Protein AF-A0A9P6JGW4-F1 (afdb_monomer_lite)

Sequence (106 aa):
MSPETLLKWHIANGYNAVVVSDHNTIEGGLAAQELALDKYSDKITVIPAMELTCCRLHMNLIGINETIDIAIKKWPTDEELKATIDRTHELGGLAIINHIPWSNTT

InterPro domains:
  IPR016195 Polymerase/histidinol phosphatase-like [SSF89550] (1-103)
  IPR052018 PHP domain-containing protein [PTHR42924] (1-103)

Structure (mmCIF, N/CA/C/O backbone):
data_AF-A0A9P6JGW4-F1
#
_entry.id   AF-A0A9P6JGW4-F1
#
loop_
_atom_site.group_PDB
_atom_site.id
_atom_site.type_symbol
_atom_site.label_atom_id
_atom_site.label_alt_id
_atom_site.label_comp_id
_atom_site.label_asym_id
_atom_site.label_entity_id
_atom_site.label_seq_id
_atom_site.pdbx_PDB_ins_code
_atom_site.Cartn_x
_atom_site.Cartn_y
_atom_site.Cartn_z
_atom_site.occupancy
_atom_site.B_iso_or_equiv
_atom_site.auth_seq_id
_atom_site.auth_comp_id
_atom_site.auth_asym_id
_atom_site.auth_atom_id
_atom_site.pdbx_PDB_model_num
ATOM 1 N N . MET A 1 1 ? -1.093 13.315 6.998 1.00 87.69 1 MET A N 1
ATOM 2 C CA . MET A 1 1 ? -2.115 13.122 8.058 1.00 87.69 1 MET A CA 1
ATOM 3 C C . MET A 1 1 ? -1.580 12.067 9.020 1.00 87.69 1 MET A C 1
ATOM 5 O O . MET A 1 1 ? -0.863 11.204 8.542 1.00 87.69 1 MET A O 1
ATOM 9 N N . SER A 1 2 ? -1.842 12.122 10.333 1.00 97.12 2 SER A N 1
ATOM 10 C CA . SER A 1 2 ? -1.412 11.027 11.227 1.00 97.12 2 SER A CA 1
ATOM 11 C C . SER A 1 2 ? -2.324 9.798 11.081 1.00 97.12 2 SER A C 1
ATOM 13 O O . SER A 1 2 ? -3.509 9.987 10.783 1.00 97.12 2 SER A O 1
ATOM 15 N N . PRO A 1 3 ? -1.836 8.570 11.354 1.00 97.88 3 PRO A N 1
ATOM 16 C CA . PRO A 1 3 ? -2.663 7.362 11.315 1.00 97.88 3 PRO A CA 1
ATOM 17 C C . PRO A 1 3 ? -3.947 7.471 12.150 1.00 97.88 3 PRO A C 1
ATOM 19 O O . PRO A 1 3 ? -5.033 7.180 11.662 1.00 97.88 3 PRO A O 1
ATOM 22 N N . GLU A 1 4 ? -3.869 7.993 13.378 1.00 98.06 4 GLU A N 1
ATOM 23 C CA . GLU A 1 4 ? -5.055 8.139 14.235 1.00 98.06 4 GLU A CA 1
ATOM 24 C C . GLU A 1 4 ? -6.093 9.109 13.657 1.00 98.06 4 GLU A C 1
ATOM 26 O O . GLU A 1 4 ? -7.295 8.843 13.707 1.00 98.06 4 GLU A O 1
ATOM 31 N N . THR A 1 5 ? -5.640 10.230 13.088 1.00 98.44 5 THR A N 1
ATOM 32 C CA . THR A 1 5 ? -6.544 11.198 12.451 1.00 98.44 5 THR A CA 1
ATOM 33 C C . THR A 1 5 ? -7.229 10.570 11.239 1.00 98.44 5 THR A C 1
ATOM 35 O O . THR A 1 5 ? -8.433 10.755 11.059 1.00 98.44 5 THR A O 1
ATOM 38 N N . LEU A 1 6 ? -6.487 9.782 10.452 1.00 98.38 6 LEU A N 1
ATOM 39 C CA . LEU A 1 6 ? -7.008 9.050 9.300 1.00 98.38 6 LEU A CA 1
ATOM 40 C C . LEU A 1 6 ? -8.105 8.062 9.713 1.00 98.38 6 LEU A C 1
ATOM 42 O O . LEU A 1 6 ? -9.191 8.093 9.132 1.00 98.38 6 LEU A O 1
ATOM 46 N N . LEU A 1 7 ? -7.873 7.243 10.743 1.00 98.56 7 LEU A N 1
ATOM 47 C CA . LEU A 1 7 ? -8.862 6.264 11.207 1.00 98.56 7 LEU A CA 1
ATOM 48 C C . LEU A 1 7 ? -10.116 6.938 11.768 1.00 98.56 7 LEU A C 1
ATOM 50 O O . LEU A 1 7 ? -11.229 6.567 11.397 1.00 98.56 7 LEU A O 1
ATOM 54 N N . LYS A 1 8 ? -9.956 7.969 12.609 1.00 98.44 8 LYS A N 1
ATOM 55 C CA . LYS A 1 8 ? -11.093 8.721 13.166 1.00 98.44 8 LYS A CA 1
ATOM 56 C C . LYS A 1 8 ? -11.955 9.333 12.071 1.00 98.44 8 LYS A C 1
ATOM 58 O O . LYS A 1 8 ? -13.177 9.278 12.171 1.00 98.44 8 LYS A O 1
ATOM 63 N N . TRP A 1 9 ? -11.333 9.887 11.030 1.00 98.56 9 TRP A N 1
ATOM 64 C CA . TRP A 1 9 ? -12.064 10.443 9.899 1.00 98.56 9 TRP A CA 1
ATOM 65 C C . TRP A 1 9 ? -12.865 9.361 9.163 1.00 98.56 9 TRP A C 1
ATOM 67 O O . TRP A 1 9 ? -14.057 9.549 8.938 1.00 98.56 9 TRP A O 1
ATOM 77 N N . HIS A 1 10 ? -12.260 8.211 8.849 1.00 98.56 10 HIS A N 1
ATOM 78 C CA . HIS A 1 10 ? -12.954 7.127 8.142 1.00 98.56 10 HIS A CA 1
ATOM 79 C C . HIS A 1 10 ? -14.131 6.572 8.955 1.00 98.56 10 HIS A C 1
ATOM 81 O O . HIS A 1 10 ? -15.243 6.478 8.436 1.00 98.56 10 HIS A O 1
ATOM 87 N N . ILE A 1 11 ? -13.916 6.309 10.248 1.00 98.56 11 ILE A N 1
ATOM 88 C CA . ILE A 1 11 ? -14.960 5.833 11.167 1.00 98.56 11 ILE A CA 1
ATOM 89 C C . ILE A 1 11 ? -16.106 6.849 11.263 1.00 98.56 11 ILE A C 1
ATOM 91 O O . ILE A 1 11 ? -17.273 6.475 11.167 1.00 98.56 11 ILE A O 1
ATOM 95 N N . ALA A 1 12 ? -15.797 8.143 11.413 1.00 98.50 12 ALA A N 1
ATOM 96 C CA . ALA A 1 12 ? -16.813 9.195 11.500 1.00 98.50 12 ALA A CA 1
ATOM 97 C C . ALA A 1 12 ? -17.657 9.328 10.219 1.00 98.50 12 ALA A C 1
ATOM 99 O O . ALA A 1 12 ? -18.794 9.787 10.286 1.00 98.50 12 ALA A O 1
ATOM 100 N N . ASN A 1 13 ? -17.121 8.907 9.070 1.00 98.56 13 ASN A N 1
ATOM 101 C CA . ASN A 1 13 ? -17.821 8.896 7.785 1.00 98.56 13 ASN A CA 1
ATOM 102 C C . ASN A 1 13 ? -18.509 7.552 7.476 1.00 98.56 13 ASN A C 1
ATOM 104 O O . ASN A 1 13 ? -19.032 7.372 6.379 1.00 98.56 13 ASN A O 1
ATOM 108 N N . GLY A 1 14 ? -18.539 6.613 8.427 1.00 98.25 14 GLY A N 1
ATOM 109 C CA . GLY A 1 14 ? -19.236 5.332 8.280 1.00 98.25 14 GLY A CA 1
ATOM 110 C C . GLY A 1 14 ? -18.471 4.267 7.491 1.00 98.25 14 GLY A C 1
ATOM 111 O O . GLY A 1 14 ? -19.047 3.225 7.178 1.00 98.25 14 GLY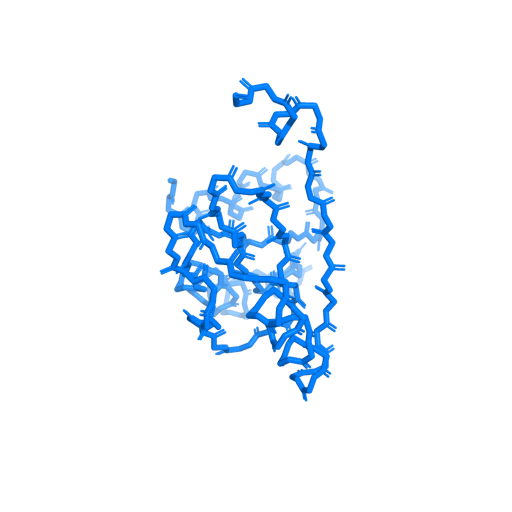 A O 1
ATOM 112 N N . TYR A 1 15 ? -17.190 4.489 7.180 1.00 98.62 15 TYR A N 1
ATOM 113 C CA . TYR A 1 15 ? -16.349 3.457 6.578 1.00 98.62 15 TYR A CA 1
ATOM 114 C C . TYR A 1 15 ? -15.920 2.430 7.628 1.00 98.62 15 TYR A C 1
ATOM 116 O O . TYR A 1 15 ? -15.531 2.781 8.742 1.00 98.62 15 TYR A O 1
ATOM 124 N N . ASN A 1 16 ? -15.940 1.157 7.238 1.00 98.44 16 ASN A N 1
ATOM 125 C CA . ASN A 1 16 ? -15.510 0.019 8.055 1.00 98.44 16 ASN A CA 1
ATOM 126 C C . ASN A 1 16 ? -14.226 -0.648 7.530 1.00 98.44 16 ASN A C 1
ATOM 128 O O . ASN A 1 16 ? -13.754 -1.625 8.109 1.00 98.44 16 ASN A O 1
ATOM 132 N N . ALA A 1 17 ? -13.643 -0.117 6.455 1.00 98.50 17 ALA A N 1
ATOM 133 C CA . ALA A 1 17 ? -12.351 -0.530 5.938 1.00 98.50 17 ALA A CA 1
ATOM 134 C C . ALA A 1 17 ? -11.607 0.656 5.316 1.00 98.50 17 ALA A C 1
ATOM 136 O O . ALA A 1 17 ? -12.229 1.596 4.816 1.00 98.50 17 ALA A O 1
ATOM 137 N N . VAL A 1 18 ? -10.276 0.600 5.331 1.00 98.56 18 VAL A N 1
ATOM 138 C CA . VAL A 1 18 ? -9.406 1.565 4.653 1.00 98.56 18 VAL A CA 1
ATOM 139 C C . VAL A 1 18 ? -8.130 0.882 4.166 1.00 98.56 18 VAL A C 1
ATOM 141 O O . VAL A 1 18 ? -7.515 0.095 4.887 1.00 98.56 18 VAL A O 1
ATOM 144 N N . VAL A 1 19 ? -7.731 1.196 2.935 1.00 98.62 19 VAL A N 1
ATOM 145 C CA . VAL A 1 19 ? -6.395 0.890 2.413 1.00 98.62 19 VAL A CA 1
ATOM 146 C C . VAL A 1 19 ? -5.525 2.116 2.658 1.00 98.62 19 VAL A C 1
ATOM 148 O O . VAL A 1 19 ? -5.901 3.218 2.262 1.00 98.62 19 VAL A O 1
ATOM 151 N N . VAL A 1 20 ? -4.393 1.942 3.335 1.00 98.62 20 VAL A N 1
ATOM 152 C CA . VAL A 1 20 ? -3.465 3.043 3.633 1.00 98.62 20 VAL A CA 1
ATOM 153 C C . VAL A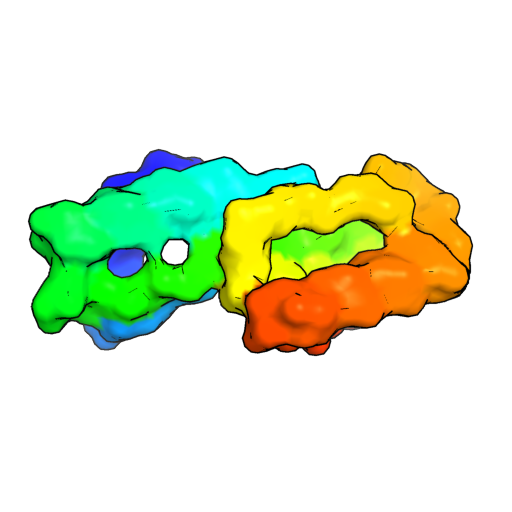 1 20 ? -2.218 2.854 2.787 1.00 98.62 20 VAL A C 1
ATOM 155 O O . VAL A 1 20 ? -1.468 1.909 3.014 1.00 98.62 20 VAL A O 1
ATOM 158 N N . SER A 1 21 ? -2.043 3.733 1.801 1.00 98.38 21 SER A N 1
ATOM 159 C CA . SER A 1 21 ? -1.078 3.593 0.708 1.00 98.38 21 SER A CA 1
ATOM 160 C C . SER A 1 21 ? -0.220 4.848 0.539 1.00 98.38 21 SER A C 1
ATOM 162 O O . SER A 1 21 ? -0.446 5.647 -0.372 1.00 98.38 21 SER A O 1
ATOM 164 N N . ASP A 1 22 ? 0.750 5.052 1.426 1.00 98.44 22 ASP A N 1
ATOM 165 C CA . ASP A 1 22 ? 1.670 6.184 1.295 1.00 98.44 22 ASP A CA 1
ATOM 166 C C . ASP A 1 22 ? 2.568 6.033 0.052 1.00 98.44 22 ASP A C 1
ATOM 168 O O . ASP A 1 22 ? 2.825 4.929 -0.440 1.00 98.44 22 ASP A O 1
ATOM 172 N N . HIS A 1 23 ? 3.066 7.157 -0.470 1.00 97.62 23 HIS A N 1
ATOM 173 C CA . HIS A 1 23 ? 3.959 7.147 -1.627 1.00 97.62 23 HIS A CA 1
ATOM 174 C C . HIS A 1 23 ? 5.280 6.448 -1.291 1.00 97.62 23 HIS A C 1
ATOM 176 O O . HIS A 1 23 ? 6.049 6.930 -0.460 1.00 97.62 23 HIS A O 1
ATOM 182 N N . ASN A 1 24 ? 5.580 5.366 -2.013 1.00 98.38 24 ASN A N 1
ATOM 183 C CA . ASN A 1 24 ? 6.870 4.671 -1.982 1.00 98.38 24 ASN A CA 1
ATOM 184 C C . ASN A 1 24 ? 7.301 4.128 -0.598 1.00 98.38 24 ASN A C 1
ATOM 186 O O . ASN A 1 24 ? 8.478 3.844 -0.391 1.00 98.38 24 ASN A O 1
ATOM 190 N N . THR A 1 25 ? 6.374 3.964 0.348 1.00 98.44 25 THR A N 1
ATOM 191 C CA . THR A 1 25 ? 6.630 3.353 1.662 1.00 98.44 25 THR A CA 1
ATOM 192 C C . THR A 1 25 ? 5.352 2.752 2.241 1.00 98.44 25 THR A C 1
ATOM 194 O O . THR A 1 25 ? 4.259 3.242 1.967 1.00 98.44 25 THR A O 1
ATOM 197 N N . ILE A 1 26 ? 5.485 1.700 3.050 1.00 98.44 26 ILE A N 1
ATOM 198 C CA . ILE A 1 26 ? 4.368 1.058 3.760 1.00 98.44 26 ILE A CA 1
ATOM 199 C C . ILE A 1 26 ? 4.205 1.555 5.211 1.00 98.44 26 ILE A C 1
ATOM 201 O O . ILE A 1 26 ? 3.241 1.202 5.890 1.00 98.44 26 ILE A O 1
ATOM 205 N N . GLU A 1 27 ? 5.146 2.352 5.724 1.00 98.44 27 GLU A N 1
ATOM 206 C CA . GLU A 1 27 ? 5.265 2.653 7.161 1.00 98.44 27 GLU A CA 1
ATOM 207 C C . GLU A 1 27 ? 3.972 3.194 7.789 1.00 98.44 27 GLU A C 1
ATOM 209 O O . GLU A 1 27 ? 3.549 2.711 8.842 1.00 98.44 27 GLU A O 1
ATOM 214 N N . GLY A 1 28 ? 3.301 4.151 7.140 1.00 98.38 28 GLY A N 1
ATOM 215 C CA . GLY A 1 28 ? 2.042 4.689 7.655 1.00 98.38 28 GLY A CA 1
ATOM 216 C C . GLY A 1 28 ? 0.896 3.681 7.612 1.00 98.38 28 GLY A C 1
ATOM 217 O O . GLY A 1 28 ? 0.038 3.702 8.497 1.00 98.38 28 GLY A O 1
ATOM 218 N N . GLY A 1 29 ? 0.906 2.751 6.652 1.00 98.44 29 GLY A N 1
ATOM 219 C CA . GLY A 1 29 ? -0.057 1.655 6.574 1.00 98.44 29 GLY A CA 1
ATOM 220 C C . GLY A 1 29 ? 0.110 0.635 7.695 1.00 98.44 29 GLY A C 1
ATOM 221 O O . GLY A 1 29 ? -0.882 0.254 8.319 1.00 98.44 29 GLY A O 1
ATOM 222 N N . LEU A 1 30 ? 1.351 0.259 8.017 1.00 98.69 30 LEU A N 1
ATOM 223 C CA . LEU A 1 30 ? 1.648 -0.614 9.157 1.00 98.69 30 LEU A CA 1
ATOM 224 C C . LEU A 1 30 ? 1.289 0.060 10.487 1.00 98.69 30 LEU A C 1
ATOM 226 O O . LEU A 1 30 ? 0.597 -0.538 11.310 1.00 98.69 30 LEU A O 1
ATOM 230 N N . ALA A 1 31 ? 1.664 1.330 10.665 1.00 98.62 31 ALA A N 1
ATOM 231 C CA . ALA A 1 31 ? 1.323 2.091 11.866 1.00 98.62 31 ALA A CA 1
ATOM 232 C C . ALA A 1 31 ? -0.199 2.261 12.041 1.00 98.62 31 ALA A C 1
ATOM 234 O O . ALA A 1 31 ? -0.720 2.193 13.156 1.00 98.62 31 ALA A O 1
ATOM 235 N N . ALA A 1 32 ? -0.940 2.468 10.947 1.00 98.69 32 ALA A N 1
ATOM 236 C CA . ALA A 1 32 ? -2.398 2.526 10.979 1.00 98.69 32 ALA A CA 1
ATOM 237 C C . ALA A 1 32 ? -3.022 1.169 11.322 1.00 98.69 32 ALA A C 1
ATOM 239 O O . ALA A 1 32 ? -3.996 1.128 12.073 1.00 98.69 32 ALA A O 1
ATOM 240 N N . GLN A 1 33 ? -2.470 0.070 10.803 1.00 98.75 33 GLN A N 1
ATOM 241 C CA . GLN A 1 33 ? -2.959 -1.272 11.100 1.00 98.75 33 GLN A CA 1
ATOM 242 C C . GLN A 1 33 ? -2.747 -1.640 12.565 1.00 98.75 33 GLN A C 1
ATOM 244 O O . GLN A 1 33 ? -3.693 -2.084 13.211 1.00 98.75 33 GLN A O 1
ATOM 249 N N . GLU A 1 34 ? -1.552 -1.404 13.105 1.00 98.62 34 GLU A N 1
ATOM 250 C CA . GLU A 1 34 ? -1.257 -1.631 14.521 1.00 98.62 34 GLU A CA 1
ATOM 251 C C . GLU A 1 34 ? -2.226 -0.845 15.416 1.00 98.62 34 GLU A C 1
ATOM 253 O O . GLU A 1 34 ? -2.871 -1.412 16.298 1.00 98.62 34 GLU A O 1
ATOM 258 N N . LEU A 1 35 ? -2.420 0.445 15.124 1.00 98.62 35 LEU A N 1
ATOM 259 C CA . LEU A 1 35 ? -3.344 1.297 15.869 1.00 98.62 35 LEU A CA 1
ATOM 260 C C . LEU A 1 35 ? -4.805 0.831 15.767 1.00 98.62 35 LEU A C 1
ATOM 262 O O . LEU A 1 35 ? -5.553 0.916 16.745 1.00 98.62 35 LEU A O 1
ATOM 266 N N . ALA A 1 36 ? -5.235 0.373 14.589 1.00 98.50 36 ALA A N 1
ATOM 267 C CA . ALA A 1 36 ? -6.580 -0.150 14.398 1.00 98.50 36 ALA A CA 1
ATOM 268 C C . ALA A 1 36 ? -6.793 -1.447 15.180 1.00 98.50 36 ALA A C 1
ATOM 270 O O . ALA A 1 36 ? -7.823 -1.581 15.834 1.00 98.50 36 ALA A O 1
ATOM 271 N N . LEU A 1 37 ? -5.818 -2.358 15.180 1.00 98.44 37 LEU A N 1
ATOM 272 C CA . LEU A 1 37 ? -5.878 -3.593 15.962 1.00 98.44 37 LEU A CA 1
ATOM 273 C C . LEU A 1 37 ? -5.946 -3.315 17.473 1.00 98.44 37 LEU A C 1
ATOM 275 O O . LEU A 1 37 ? -6.727 -3.967 18.165 1.00 98.44 37 LEU A O 1
ATOM 279 N N . ASP A 1 38 ? -5.194 -2.323 17.964 1.00 98.44 38 ASP A N 1
ATOM 280 C CA . ASP A 1 38 ? -5.161 -1.934 19.382 1.00 98.44 38 ASP A CA 1
ATOM 281 C C . ASP A 1 38 ? -6.459 -1.247 19.852 1.00 98.44 38 ASP A C 1
ATOM 283 O O . ASP A 1 38 ? -6.989 -1.570 20.915 1.00 98.44 38 ASP A O 1
ATOM 287 N N . LYS A 1 39 ? -7.005 -0.301 19.070 1.00 98.31 39 LYS A N 1
ATOM 288 C CA . LYS A 1 39 ? -8.065 0.616 19.557 1.00 98.31 39 LYS A CA 1
ATOM 289 C C . LYS A 1 39 ? -9.396 0.559 18.818 1.00 98.31 39 LYS A C 1
ATOM 291 O O . LYS A 1 39 ? -10.381 1.111 19.314 1.00 98.31 39 LYS A O 1
ATOM 296 N N . TYR A 1 40 ? -9.427 -0.017 17.620 1.00 97.94 40 TYR A N 1
ATOM 297 C CA . TYR A 1 40 ? -10.550 0.124 16.687 1.00 97.94 40 TYR A CA 1
ATOM 298 C C . TYR A 1 40 ? -10.899 -1.179 15.953 1.00 97.94 40 TYR A C 1
ATOM 300 O O . TYR A 1 40 ? -11.524 -1.129 14.891 1.00 97.94 40 TYR A O 1
ATOM 308 N N . SER A 1 41 ? -10.514 -2.334 16.500 1.00 96.38 41 SER A N 1
ATOM 309 C CA . SER A 1 41 ? -10.630 -3.638 15.835 1.00 96.38 41 SER A CA 1
ATOM 310 C C . SER A 1 41 ? -12.078 -4.067 15.583 1.00 96.38 41 SER A C 1
ATOM 312 O O . SER A 1 41 ? -12.343 -4.811 14.643 1.00 96.38 41 SER A O 1
ATOM 314 N N . ASP A 1 42 ? -13.030 -3.547 16.360 1.00 97.69 42 ASP A N 1
ATOM 315 C CA . ASP A 1 42 ? -14.474 -3.724 16.186 1.00 97.69 42 ASP A CA 1
ATOM 316 C C . ASP A 1 42 ? -15.110 -2.719 15.205 1.00 97.69 42 ASP A C 1
ATOM 318 O O . ASP A 1 42 ? -16.299 -2.828 14.899 1.00 97.69 42 ASP A O 1
ATOM 322 N N . LYS A 1 43 ? -14.347 -1.730 14.713 1.00 98.31 43 LYS A N 1
ATOM 323 C CA . LYS A 1 43 ? -14.875 -0.581 13.952 1.00 98.31 43 LYS A CA 1
ATOM 324 C C . LYS A 1 43 ? -14.349 -0.477 12.533 1.00 98.31 43 LYS A C 1
ATOM 326 O O . LYS A 1 43 ? -15.117 -0.123 11.641 1.00 98.31 43 LYS A O 1
ATOM 331 N N . ILE A 1 44 ? -13.055 -0.712 12.321 1.00 98.69 44 ILE A N 1
ATOM 332 C CA . ILE A 1 44 ? -12.430 -0.519 11.011 1.00 98.69 44 ILE A CA 1
ATOM 333 C C . ILE A 1 44 ? -11.330 -1.546 10.749 1.00 98.69 44 ILE A C 1
ATOM 335 O O . ILE A 1 44 ? -10.473 -1.796 11.591 1.00 98.69 44 ILE A O 1
ATOM 339 N N . THR A 1 45 ? -11.334 -2.110 9.544 1.00 98.75 45 THR A N 1
ATOM 340 C CA . THR A 1 45 ? -10.251 -2.956 9.037 1.00 98.75 45 THR A CA 1
ATOM 341 C C . THR A 1 45 ? -9.245 -2.105 8.270 1.00 98.75 45 THR A C 1
ATOM 343 O O . THR A 1 45 ? -9.612 -1.407 7.327 1.00 98.75 45 THR A O 1
ATOM 346 N N . VAL A 1 46 ? -7.967 -2.174 8.639 1.00 98.69 46 VAL A N 1
ATOM 347 C CA . VAL A 1 46 ? -6.888 -1.507 7.897 1.00 98.69 46 VAL A CA 1
ATOM 348 C C . VAL A 1 46 ? -6.125 -2.527 7.069 1.00 98.69 46 VAL A C 1
ATOM 350 O O . VAL A 1 46 ? -5.670 -3.546 7.591 1.00 98.69 46 VAL A O 1
ATOM 353 N N . ILE A 1 47 ? -5.959 -2.218 5.785 1.00 98.81 47 ILE A N 1
ATOM 354 C CA . ILE A 1 47 ? -5.159 -2.997 4.842 1.00 98.81 47 ILE A CA 1
ATOM 355 C C . ILE A 1 47 ? -3.920 -2.161 4.481 1.00 98.81 47 ILE A C 1
ATOM 357 O O . ILE A 1 47 ? -4.063 -1.138 3.801 1.00 98.81 47 ILE A O 1
ATOM 361 N N . PRO A 1 48 ? -2.718 -2.548 4.943 1.00 98.69 48 PRO A N 1
ATOM 362 C CA . PRO A 1 48 ? -1.480 -1.875 4.577 1.00 98.69 48 PRO A CA 1
ATOM 363 C C . PRO A 1 48 ? -1.221 -1.965 3.076 1.00 98.69 48 PRO A C 1
ATOM 365 O O . PRO A 1 48 ? -1.488 -2.988 2.439 1.00 98.69 48 PRO A O 1
ATOM 368 N N . ALA A 1 49 ? -0.696 -0.887 2.515 1.00 98.81 49 ALA A N 1
ATOM 369 C CA . ALA A 1 49 ? -0.328 -0.789 1.118 1.00 98.81 49 ALA A CA 1
ATOM 370 C C . ALA A 1 49 ? 0.784 0.251 0.939 1.00 98.81 49 ALA A C 1
ATOM 372 O O . ALA A 1 49 ? 1.115 1.000 1.858 1.00 98.81 49 ALA A O 1
ATOM 373 N N . MET A 1 50 ? 1.318 0.335 -0.272 1.00 98.69 50 MET A N 1
ATOM 374 C CA . MET A 1 50 ? 2.093 1.489 -0.721 1.00 98.69 50 MET A CA 1
ATOM 375 C C . MET A 1 50 ? 1.648 1.896 -2.123 1.00 98.69 50 MET A C 1
ATOM 377 O O . MET A 1 50 ? 1.271 1.047 -2.933 1.00 98.69 50 MET A O 1
ATOM 381 N N . GLU A 1 51 ? 1.727 3.183 -2.434 1.00 98.44 51 GLU A N 1
ATOM 382 C CA . GLU A 1 51 ? 1.608 3.665 -3.804 1.00 98.44 51 GLU A CA 1
ATOM 383 C C . GLU A 1 51 ? 3.003 3.749 -4.431 1.00 98.44 51 GLU A C 1
ATOM 385 O O . GLU A 1 51 ? 3.760 4.692 -4.171 1.00 98.44 51 GLU A O 1
ATOM 390 N N . LEU A 1 52 ? 3.344 2.787 -5.296 1.00 98.00 52 LEU A N 1
ATOM 391 C CA . LEU A 1 52 ? 4.491 2.931 -6.185 1.00 98.00 52 LEU A CA 1
ATOM 392 C C . LEU A 1 52 ? 4.258 4.153 -7.068 1.00 98.00 52 LEU A C 1
ATOM 394 O O . LEU A 1 52 ? 3.332 4.187 -7.877 1.00 98.00 52 LEU A O 1
ATOM 398 N N . THR A 1 53 ? 5.136 5.134 -6.925 1.00 96.06 53 THR A N 1
ATOM 399 C CA . THR A 1 53 ? 5.044 6.427 -7.592 1.00 96.06 53 THR A CA 1
ATOM 400 C C . THR A 1 53 ? 6.313 6.669 -8.385 1.00 96.06 53 THR A C 1
ATOM 402 O O . THR A 1 53 ? 7.386 6.873 -7.813 1.00 96.06 53 THR A O 1
ATOM 405 N N . CYS A 1 54 ? 6.190 6.654 -9.710 1.00 94.19 54 CYS A N 1
ATOM 406 C CA . CYS A 1 54 ? 7.277 6.937 -10.642 1.00 94.19 54 CYS A CA 1
ATOM 407 C C . CYS A 1 54 ? 6.761 7.758 -11.832 1.00 94.19 54 CYS A C 1
ATOM 409 O O . CYS A 1 54 ? 5.557 7.907 -12.023 1.00 94.19 54 CYS A O 1
ATOM 411 N N . CYS A 1 55 ? 7.656 8.270 -12.683 1.00 91.38 55 CYS A N 1
ATOM 412 C CA . CYS A 1 55 ? 7.233 9.055 -13.848 1.00 91.38 55 CYS A CA 1
ATOM 413 C C . CYS A 1 55 ? 6.553 8.215 -14.939 1.00 91.38 55 CYS A C 1
ATOM 415 O O . CYS A 1 55 ? 6.023 8.783 -15.885 1.00 91.38 55 CYS A O 1
ATOM 417 N N . ARG A 1 56 ? 6.573 6.880 -14.838 1.00 91.94 56 ARG A N 1
ATOM 418 C CA . ARG A 1 56 ? 5.895 6.002 -15.801 1.00 91.94 56 ARG A CA 1
ATOM 419 C C . ARG A 1 56 ? 4.453 5.704 -15.427 1.00 91.94 56 ARG A C 1
ATOM 421 O O . ARG A 1 56 ? 3.627 5.545 -16.317 1.00 91.94 56 ARG A O 1
ATOM 428 N N . LEU A 1 57 ? 4.183 5.545 -14.134 1.00 93.19 57 LEU A N 1
ATOM 429 C CA . LEU A 1 57 ? 2.877 5.168 -13.613 1.00 93.19 57 LEU A CA 1
ATOM 430 C C . LEU A 1 57 ? 2.799 5.377 -12.103 1.00 93.19 57 LEU A C 1
ATOM 432 O O . LEU A 1 57 ? 3.814 5.482 -11.408 1.00 93.19 57 LEU A O 1
ATOM 436 N N . HIS A 1 58 ? 1.565 5.366 -11.618 1.00 95.75 58 HIS A N 1
ATOM 437 C CA . HIS A 1 58 ? 1.241 5.205 -10.211 1.00 95.75 58 HIS A CA 1
ATOM 438 C C . HIS A 1 58 ? 0.500 3.876 -10.022 1.00 95.75 58 HIS A C 1
ATOM 440 O O . HIS A 1 58 ? -0.395 3.555 -10.809 1.00 95.75 58 HIS A O 1
ATOM 446 N N . MET A 1 59 ? 0.866 3.096 -9.006 1.00 96.88 59 MET A N 1
ATOM 447 C CA . MET A 1 59 ? 0.289 1.773 -8.757 1.00 96.88 59 MET A CA 1
ATOM 448 C C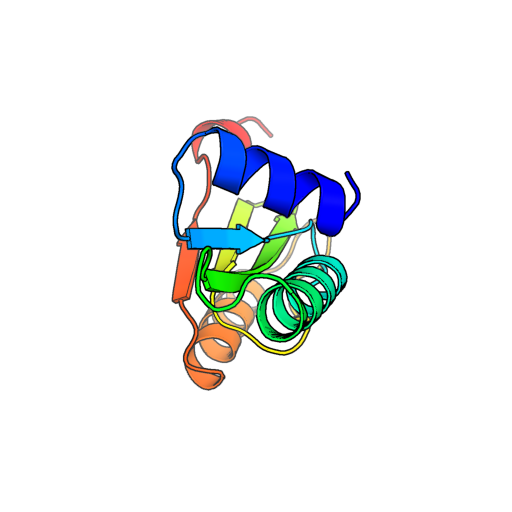 . MET A 1 59 ? 0.201 1.483 -7.267 1.00 96.88 59 MET A C 1
ATOM 450 O O . MET A 1 59 ? 1.197 1.544 -6.555 1.00 96.88 59 MET A O 1
ATOM 454 N N . ASN A 1 60 ? -0.991 1.125 -6.808 1.00 98.31 60 ASN A N 1
ATOM 455 C CA . ASN A 1 60 ? -1.200 0.627 -5.460 1.00 98.31 60 ASN A CA 1
ATOM 456 C C . ASN A 1 60 ? -0.756 -0.833 -5.345 1.00 98.31 60 ASN A C 1
ATOM 458 O O . ASN A 1 60 ? -1.200 -1.675 -6.127 1.00 98.31 60 ASN A O 1
ATOM 462 N N . LEU A 1 61 ? 0.084 -1.120 -4.351 1.00 98.75 61 LEU A N 1
ATOM 463 C CA . LEU A 1 61 ? 0.515 -2.458 -3.946 1.00 98.75 61 LEU A CA 1
ATOM 464 C C . LEU A 1 61 ? -0.155 -2.761 -2.600 1.00 98.75 61 LEU A C 1
ATOM 466 O O . LEU A 1 61 ? 0.267 -2.253 -1.564 1.00 98.75 61 LEU A O 1
ATOM 470 N N . ILE A 1 62 ? -1.263 -3.499 -2.631 1.00 98.81 62 ILE A N 1
ATOM 471 C CA . ILE A 1 62 ? -2.212 -3.644 -1.519 1.00 98.81 62 ILE A CA 1
ATOM 472 C C . ILE A 1 62 ? -2.003 -4.975 -0.805 1.00 98.81 62 ILE A C 1
ATOM 474 O O . ILE A 1 62 ? -1.849 -6.002 -1.459 1.00 98.81 62 ILE A O 1
ATOM 478 N N . GLY A 1 63 ? -2.087 -4.977 0.526 1.00 98.56 63 GLY A N 1
ATOM 479 C CA . GLY A 1 63 ? -2.033 -6.201 1.330 1.00 98.56 63 GLY A CA 1
ATOM 480 C C . GLY A 1 63 ? -0.624 -6.770 1.479 1.00 98.56 63 GLY A C 1
ATOM 481 O O . GLY A 1 63 ? -0.470 -7.969 1.670 1.00 98.56 63 GLY A O 1
ATOM 482 N N . ILE A 1 64 ? 0.392 -5.916 1.373 1.00 98.62 64 ILE A N 1
ATOM 483 C CA . ILE A 1 64 ? 1.802 -6.266 1.577 1.00 98.62 64 ILE A CA 1
ATOM 484 C C . ILE A 1 64 ? 2.218 -5.977 3.030 1.00 98.62 64 ILE A C 1
ATOM 486 O O . ILE A 1 64 ? 1.474 -5.346 3.779 1.00 98.62 64 ILE A O 1
ATOM 490 N N . ASN A 1 65 ? 3.395 -6.444 3.449 1.00 97.88 65 ASN A N 1
ATOM 491 C CA . ASN A 1 65 ? 3.927 -6.245 4.806 1.00 97.88 65 ASN A CA 1
ATOM 492 C C . ASN A 1 65 ? 5.346 -5.645 4.837 1.00 97.88 65 ASN A C 1
ATOM 494 O O . ASN A 1 65 ? 5.917 -5.468 5.910 1.00 97.88 65 ASN A O 1
ATOM 498 N N . GLU A 1 66 ? 5.899 -5.310 3.674 1.00 98.38 66 GLU A N 1
ATOM 499 C CA . GLU A 1 66 ? 7.205 -4.681 3.501 1.00 98.38 66 GLU A CA 1
ATOM 500 C C . GLU A 1 66 ? 7.146 -3.673 2.347 1.00 98.38 66 GLU A C 1
ATOM 502 O O . GLU A 1 66 ? 6.301 -3.785 1.459 1.00 98.38 66 GLU A O 1
ATOM 507 N N . THR A 1 67 ? 8.043 -2.688 2.348 1.00 98.62 67 THR A N 1
ATOM 508 C CA . THR A 1 67 ? 8.215 -1.790 1.199 1.00 98.62 67 THR A CA 1
ATOM 509 C C . THR A 1 67 ? 8.870 -2.558 0.050 1.00 98.62 67 THR A C 1
ATOM 511 O O . THR A 1 67 ? 9.938 -3.137 0.230 1.00 98.62 67 THR A O 1
ATOM 514 N 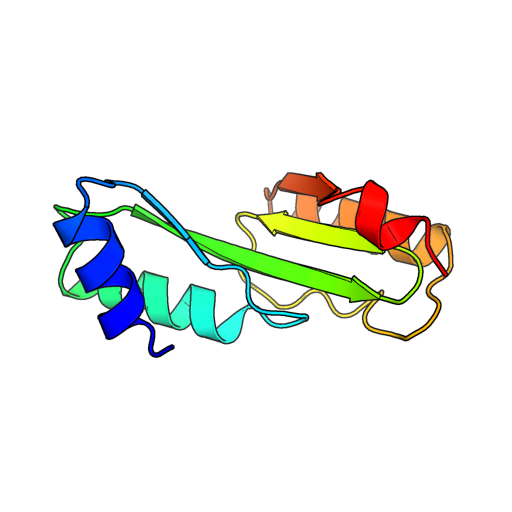N . ILE A 1 68 ? 8.264 -2.522 -1.139 1.00 98.56 68 ILE A N 1
ATOM 515 C CA . ILE A 1 68 ? 8.836 -3.098 -2.364 1.00 98.56 68 ILE A CA 1
ATOM 516 C C . ILE A 1 68 ? 9.570 -1.989 -3.122 1.00 98.56 68 ILE A C 1
ATOM 518 O O . ILE A 1 68 ? 8.945 -1.123 -3.735 1.00 98.56 68 ILE A O 1
ATOM 522 N N . ASP A 1 69 ? 10.902 -2.003 -3.082 1.00 98.38 69 ASP A N 1
ATOM 523 C CA . ASP A 1 69 ? 11.747 -0.894 -3.546 1.00 98.38 69 ASP A CA 1
ATOM 524 C C . ASP A 1 69 ? 12.306 -1.032 -4.974 1.00 98.38 69 ASP A C 1
ATOM 526 O O . ASP A 1 69 ? 12.878 -0.081 -5.511 1.00 98.38 69 ASP A O 1
ATOM 530 N N . ILE A 1 70 ? 12.051 -2.167 -5.631 1.00 98.44 70 ILE A N 1
ATOM 531 C CA . ILE A 1 70 ? 12.565 -2.543 -6.961 1.00 98.44 70 ILE A CA 1
ATOM 532 C C . ILE A 1 70 ? 12.387 -1.424 -8.006 1.00 98.44 70 ILE A C 1
ATOM 534 O O . ILE A 1 70 ? 13.308 -1.109 -8.766 1.00 98.44 70 ILE A O 1
ATOM 538 N N . ALA A 1 71 ? 11.199 -0.814 -8.052 1.00 97.31 71 ALA A N 1
ATOM 539 C CA . ALA A 1 71 ? 10.841 0.213 -9.029 1.00 97.31 71 ALA A CA 1
ATOM 540 C C . ALA A 1 71 ? 10.775 1.640 -8.448 1.00 97.31 71 ALA A C 1
ATOM 542 O O . ALA A 1 71 ? 10.323 2.551 -9.148 1.00 97.31 71 ALA A O 1
ATOM 543 N N . ILE A 1 72 ? 11.242 1.873 -7.210 1.00 97.75 72 ILE A N 1
ATOM 544 C CA . ILE A 1 72 ? 11.259 3.210 -6.589 1.00 97.75 72 ILE A CA 1
ATOM 545 C C . ILE A 1 72 ? 12.385 4.052 -7.204 1.00 97.75 72 ILE A C 1
ATOM 547 O O . ILE A 1 72 ? 13.471 4.239 -6.658 1.00 97.75 72 ILE A O 1
ATOM 551 N N . LYS A 1 73 ? 12.123 4.569 -8.401 1.00 96.44 73 LYS A N 1
ATOM 552 C CA . LYS A 1 73 ? 12.988 5.500 -9.127 1.00 96.44 73 LYS A CA 1
ATOM 553 C C . LYS A 1 73 ? 12.193 6.261 -10.171 1.00 96.44 73 LYS A C 1
ATOM 555 O O . LYS A 1 73 ? 11.064 5.918 -10.500 1.00 96.44 73 LYS A O 1
ATOM 560 N N . LYS A 1 74 ? 12.817 7.295 -10.737 1.00 94.75 74 LYS A N 1
ATOM 561 C CA . LYS A 1 74 ? 12.166 8.186 -11.703 1.00 94.75 74 LYS A CA 1
ATOM 562 C C . LYS A 1 74 ? 11.607 7.436 -12.923 1.00 94.75 74 LYS A C 1
ATOM 564 O O . LYS A 1 74 ? 10.453 7.643 -13.276 1.00 94.75 74 LYS A O 1
ATOM 569 N N . TRP A 1 75 ? 12.407 6.561 -13.534 1.00 95.94 75 TRP A N 1
ATOM 570 C CA . TRP A 1 75 ? 12.074 5.869 -14.786 1.00 95.94 75 TRP A CA 1
ATOM 571 C C . TRP A 1 75 ? 12.440 4.373 -14.711 1.00 95.94 75 TRP A C 1
ATOM 573 O O . TRP A 1 75 ? 13.503 3.993 -15.200 1.00 95.94 75 TRP A O 1
ATOM 583 N N . PRO A 1 76 ? 11.622 3.526 -14.061 1.00 97.25 76 PRO A N 1
ATOM 584 C CA . PRO A 1 76 ? 11.872 2.085 -13.992 1.00 97.25 76 PRO A CA 1
ATOM 585 C C . PRO A 1 76 ? 11.660 1.398 -15.351 1.00 97.25 76 PRO A C 1
ATOM 587 O O . PRO A 1 76 ? 10.865 1.860 -16.174 1.00 97.25 76 PRO A O 1
ATOM 590 N N . THR A 1 77 ? 12.341 0.281 -15.600 1.00 97.81 77 THR A N 1
ATOM 591 C CA . THR A 1 77 ? 12.115 -0.533 -16.807 1.00 97.81 77 THR A CA 1
ATOM 592 C C . THR A 1 77 ? 10.824 -1.351 -16.702 1.00 97.81 77 THR A C 1
ATOM 594 O O . THR A 1 77 ? 10.203 -1.431 -15.641 1.00 97.81 77 THR A O 1
ATOM 597 N N . ASP A 1 78 ? 10.389 -1.957 -17.809 1.00 97.69 78 ASP A N 1
ATOM 598 C CA . ASP A 1 78 ? 9.230 -2.861 -17.797 1.00 97.69 78 ASP A CA 1
ATOM 599 C C . ASP A 1 78 ? 9.479 -4.081 -16.909 1.00 97.69 78 ASP A C 1
ATOM 601 O O . ASP A 1 78 ? 8.571 -4.547 -16.228 1.00 97.69 78 ASP A O 1
ATOM 605 N N . GLU A 1 79 ? 10.708 -4.589 -16.897 1.00 98.62 79 GLU A N 1
ATOM 606 C CA . GLU A 1 79 ? 11.133 -5.720 -16.073 1.00 98.62 79 GLU A CA 1
ATOM 607 C C . GLU A 1 79 ? 11.061 -5.382 -14.583 1.00 98.62 79 GLU A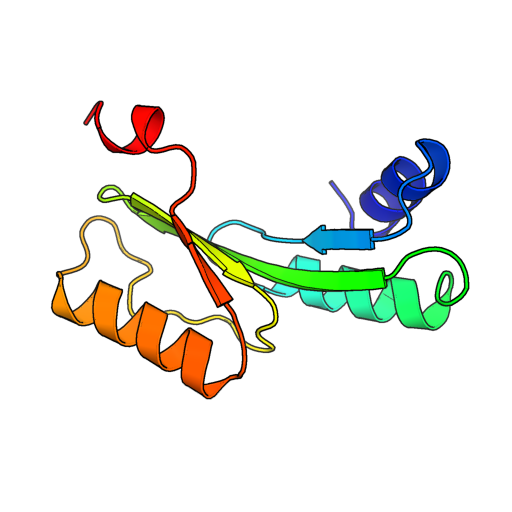 C 1
ATOM 609 O O . GLU A 1 79 ? 10.625 -6.209 -13.793 1.00 98.62 79 GLU A O 1
ATOM 614 N N . GLU A 1 80 ? 11.418 -4.159 -14.195 1.00 98.56 80 GLU A N 1
ATOM 615 C CA . GLU A 1 80 ? 11.368 -3.707 -12.798 1.00 98.56 80 GLU A CA 1
ATOM 616 C C . GLU A 1 80 ? 9.934 -3.489 -12.314 1.00 98.56 80 GLU A C 1
ATOM 618 O O . GLU A 1 80 ? 9.592 -3.823 -11.177 1.00 98.56 80 GLU A O 1
ATOM 623 N N . LEU A 1 81 ? 9.070 -2.977 -13.194 1.00 98.12 81 LEU A N 1
ATOM 624 C CA . LEU A 1 81 ? 7.637 -2.880 -12.929 1.00 98.12 81 LEU A CA 1
ATOM 625 C C . LEU A 1 81 ? 7.002 -4.271 -12.796 1.00 98.12 81 LEU A C 1
ATOM 627 O O . LEU A 1 81 ? 6.252 -4.502 -11.850 1.00 98.12 81 LEU A O 1
ATOM 631 N N . LYS A 1 82 ? 7.342 -5.214 -13.686 1.00 98.56 82 LYS A N 1
ATOM 632 C CA . LYS A 1 82 ? 6.902 -6.617 -13.589 1.00 98.56 82 LYS A CA 1
ATOM 633 C C . LYS A 1 82 ? 7.385 -7.265 -12.296 1.00 98.56 82 LYS A C 1
ATOM 635 O O . LYS A 1 82 ? 6.565 -7.798 -11.566 1.00 98.56 82 LYS A O 1
ATOM 640 N N . ALA A 1 83 ? 8.664 -7.123 -11.957 1.00 98.75 83 ALA A N 1
ATOM 641 C CA . ALA A 1 83 ? 9.227 -7.671 -10.726 1.00 98.75 83 ALA A CA 1
ATOM 642 C C . ALA A 1 83 ? 8.568 -7.084 -9.465 1.00 98.75 83 ALA A C 1
ATOM 644 O O . ALA A 1 83 ? 8.393 -7.788 -8.476 1.00 98.75 83 ALA A O 1
ATOM 645 N N . THR A 1 84 ? 8.142 -5.817 -9.505 1.00 98.62 84 THR A N 1
ATOM 646 C CA . THR A 1 84 ? 7.371 -5.202 -8.413 1.00 98.62 84 THR A CA 1
ATOM 647 C C . THR A 1 84 ? 5.973 -5.820 -8.284 1.00 98.62 84 THR A C 1
ATOM 649 O O . THR A 1 84 ? 5.517 -6.092 -7.171 1.00 98.62 84 THR A O 1
ATOM 652 N N . ILE A 1 85 ? 5.295 -6.079 -9.407 1.00 98.75 85 ILE A N 1
ATOM 653 C CA . ILE A 1 85 ? 3.992 -6.766 -9.436 1.00 98.75 85 ILE A CA 1
ATOM 654 C C . ILE A 1 85 ? 4.139 -8.209 -8.940 1.00 98.75 85 ILE A C 1
ATOM 656 O O . ILE A 1 85 ? 3.369 -8.645 -8.087 1.00 98.75 85 ILE A O 1
ATOM 660 N N . ASP A 1 86 ? 5.153 -8.927 -9.417 1.00 98.81 86 ASP A N 1
ATOM 661 C CA . ASP A 1 86 ? 5.435 -10.304 -9.014 1.00 98.81 86 ASP A CA 1
ATOM 662 C C . ASP A 1 86 ? 5.723 -10.378 -7.512 1.00 98.81 86 ASP A C 1
ATOM 664 O O . ASP A 1 86 ? 5.086 -11.163 -6.810 1.00 98.81 86 ASP A O 1
ATOM 668 N N . ARG A 1 87 ? 6.570 -9.482 -6.981 1.00 98.75 87 ARG A N 1
ATOM 669 C CA . ARG A 1 87 ? 6.833 -9.397 -5.537 1.00 98.75 87 ARG A CA 1
ATOM 670 C C . ARG A 1 87 ? 5.566 -9.107 -4.732 1.00 98.75 87 ARG A C 1
ATOM 672 O O . ARG A 1 87 ? 5.373 -9.674 -3.660 1.00 98.75 87 ARG A O 1
ATOM 679 N N . THR A 1 88 ? 4.678 -8.262 -5.254 1.00 98.81 88 THR A N 1
ATOM 680 C CA . THR A 1 88 ? 3.379 -7.986 -4.620 1.00 98.81 88 THR A CA 1
ATOM 681 C C . THR A 1 88 ? 2.542 -9.262 -4.516 1.00 98.81 88 THR A C 1
ATOM 683 O O . THR A 1 88 ? 2.002 -9.551 -3.449 1.00 98.81 88 THR A O 1
ATOM 686 N N . HIS A 1 89 ? 2.478 -10.065 -5.582 1.00 98.75 89 HIS A N 1
ATOM 687 C CA . HIS A 1 89 ? 1.757 -11.339 -5.577 1.00 98.75 89 HIS A CA 1
ATOM 688 C C . HIS A 1 89 ? 2.420 -12.407 -4.693 1.00 98.75 89 HIS A C 1
ATOM 690 O O . HIS A 1 89 ? 1.712 -13.170 -4.039 1.00 98.75 89 HIS A O 1
ATOM 696 N N . GLU A 1 90 ? 3.754 -12.461 -4.626 1.00 98.69 90 GLU A N 1
ATOM 697 C CA . GLU A 1 90 ? 4.488 -13.363 -3.722 1.00 98.69 90 GLU A CA 1
ATOM 698 C C . GLU A 1 90 ? 4.148 -13.119 -2.248 1.00 98.69 90 GLU A C 1
ATOM 700 O O . GLU A 1 90 ? 4.089 -14.062 -1.459 1.00 98.69 90 GLU A O 1
ATOM 705 N N . LEU A 1 91 ? 3.889 -11.862 -1.882 1.00 98.38 91 LEU A N 1
ATOM 706 C CA . LEU A 1 91 ? 3.432 -11.4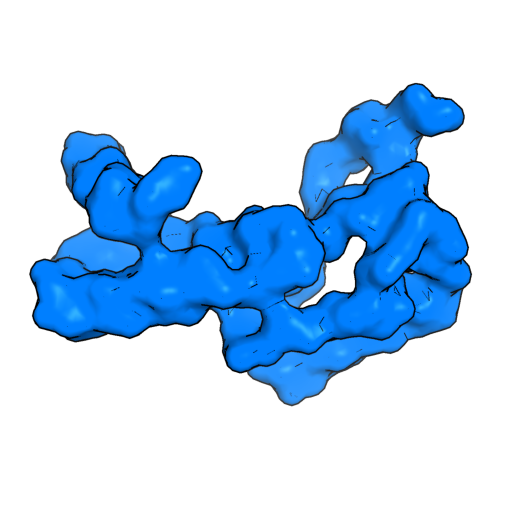73 -0.547 1.00 98.38 91 LEU A CA 1
ATOM 707 C C . LEU A 1 91 ? 1.930 -11.730 -0.322 1.00 98.38 91 LEU A C 1
ATOM 709 O O . LEU A 1 91 ? 1.419 -11.452 0.759 1.00 98.38 91 LEU A O 1
ATOM 713 N N . GLY A 1 92 ? 1.217 -12.261 -1.321 1.00 98.44 92 GLY A N 1
ATOM 714 C CA . GLY A 1 92 ? -0.233 -12.469 -1.285 1.00 98.44 92 GLY A CA 1
ATOM 715 C C . GLY A 1 92 ? -1.053 -11.196 -1.517 1.00 98.44 92 GLY A C 1
ATOM 716 O O . GLY A 1 92 ? -2.265 -11.204 -1.298 1.00 98.44 92 GLY A O 1
ATOM 717 N N . GLY A 1 93 ? -0.404 -10.111 -1.942 1.00 98.38 93 GLY A N 1
ATOM 718 C CA . GLY A 1 93 ? -1.024 -8.821 -2.206 1.00 98.38 93 GLY A CA 1
ATOM 719 C C . GLY A 1 93 ? -1.633 -8.698 -3.603 1.00 98.38 93 GLY A C 1
ATOM 720 O O . GLY A 1 93 ? -1.581 -9.610 -4.429 1.00 98.38 93 GLY A O 1
ATOM 721 N N . LEU A 1 94 ? -2.196 -7.522 -3.879 1.00 98.56 94 LEU A N 1
ATOM 722 C CA . LEU A 1 94 ? -2.796 -7.148 -5.160 1.00 98.56 94 LEU A CA 1
ATOM 723 C C . LEU A 1 94 ? -2.143 -5.875 -5.709 1.00 98.56 94 LEU A C 1
ATOM 725 O O . LEU A 1 94 ? -1.983 -4.900 -4.978 1.00 98.56 94 LEU A O 1
ATOM 729 N N . ALA A 1 95 ? -1.840 -5.857 -7.008 1.00 98.12 95 ALA A N 1
ATOM 730 C CA . ALA A 1 95 ? -1.378 -4.663 -7.713 1.00 98.12 95 ALA A CA 1
ATOM 731 C C . ALA A 1 95 ? -2.518 -4.014 -8.523 1.00 98.12 95 ALA A C 1
ATOM 733 O O . ALA A 1 95 ? -3.205 -4.690 -9.291 1.00 98.12 95 ALA A O 1
ATOM 734 N N . ILE A 1 96 ? -2.713 -2.699 -8.377 1.00 97.00 96 ILE A N 1
ATOM 735 C CA . ILE A 1 96 ? -3.734 -1.920 -9.100 1.00 97.00 96 ILE A CA 1
ATOM 736 C C . ILE A 1 96 ? -3.104 -0.657 -9.683 1.00 97.00 96 ILE A C 1
ATOM 738 O O . ILE A 1 96 ? -2.569 0.168 -8.947 1.00 97.00 96 ILE A O 1
ATOM 742 N N . ILE A 1 97 ? -3.209 -0.469 -11.001 1.00 94.75 97 ILE A N 1
ATOM 743 C CA . ILE A 1 97 ? -2.820 0.791 -11.648 1.00 94.75 97 ILE A CA 1
ATOM 744 C C . ILE A 1 97 ? -3.779 1.900 -11.210 1.00 94.75 97 ILE A C 1
ATOM 746 O O . ILE A 1 97 ? -4.998 1.770 -11.341 1.00 94.75 97 ILE A O 1
ATOM 750 N N . ASN A 1 98 ? -3.215 2.995 -10.702 1.00 93.38 98 ASN A N 1
ATOM 751 C CA . ASN A 1 98 ? -3.968 4.166 -10.272 1.00 93.38 98 ASN A CA 1
ATOM 752 C C . ASN A 1 98 ? -4.413 5.000 -11.488 1.00 93.38 98 ASN A C 1
ATOM 754 O O . ASN A 1 98 ? -4.399 4.560 -12.635 1.00 93.38 98 ASN A O 1
ATOM 758 N N . HIS A 1 99 ? -4.847 6.228 -11.230 1.00 89.12 99 HIS A N 1
ATOM 759 C CA . HIS A 1 99 ? -5.349 7.209 -12.190 1.00 89.12 99 HIS A CA 1
ATOM 760 C C . HIS A 1 99 ? -4.515 7.343 -13.492 1.00 89.12 99 HIS A C 1
ATOM 762 O O . HIS A 1 99 ? -3.648 8.210 -13.621 1.00 89.12 99 HIS A O 1
ATOM 768 N N . ILE A 1 100 ? -4.866 6.554 -14.516 1.00 74.62 100 ILE A N 1
ATOM 769 C CA . ILE A 1 100 ? -4.239 6.568 -15.852 1.00 74.62 100 ILE A CA 1
ATOM 770 C C . ILE A 1 100 ? -4.114 7.985 -16.453 1.00 74.62 100 ILE A C 1
ATOM 772 O O . ILE A 1 100 ? -3.058 8.284 -17.013 1.00 74.62 100 ILE A O 1
ATOM 776 N N . PRO A 1 101 ? -5.105 8.899 -16.328 1.00 67.12 101 PRO A N 1
ATOM 777 C CA . PRO A 1 101 ? -4.984 10.238 -16.910 1.00 67.12 101 PRO A CA 1
ATOM 778 C C . PRO A 1 101 ? -3.777 11.037 -16.404 1.00 67.12 101 PRO A C 1
ATOM 780 O O . PRO A 1 101 ? -3.205 11.802 -17.167 1.00 67.12 101 PRO A O 1
ATOM 783 N N . TRP A 1 102 ? -3.360 10.834 -15.152 1.00 66.44 102 TRP A N 1
ATOM 784 C CA . TRP A 1 102 ? -2.217 11.535 -14.550 1.00 66.44 102 TRP A CA 1
ATOM 785 C C . TRP A 1 102 ? -0.878 10.845 -14.837 1.00 66.44 102 TRP A C 1
ATOM 787 O O . TRP A 1 102 ? 0.175 11.429 -14.605 1.00 66.44 102 TRP A O 1
ATOM 797 N N . SER A 1 103 ? -0.907 9.617 -15.358 1.00 61.44 103 SER A N 1
ATOM 798 C CA . SER A 1 103 ? 0.284 8.894 -15.818 1.00 61.44 103 SER A CA 1
ATOM 799 C C . SER A 1 103 ? 0.583 9.118 -17.308 1.00 61.44 103 SER A C 1
ATOM 801 O O . SER A 1 103 ? 1.680 8.806 -17.749 1.00 61.44 103 SER A O 1
ATOM 803 N N . ASN A 1 104 ? -0.358 9.687 -18.074 1.00 60.41 104 ASN A N 1
ATOM 804 C CA . ASN A 1 104 ? -0.228 9.901 -19.524 1.00 60.41 104 ASN A CA 1
ATOM 805 C C . ASN A 1 104 ? 0.097 11.353 -19.934 1.00 60.41 104 ASN A C 1
ATOM 807 O O . ASN A 1 104 ? 0.196 11.629 -21.127 1.00 60.41 104 ASN A O 1
ATOM 811 N N . THR A 1 105 ? 0.231 12.293 -18.992 1.00 54.41 105 THR A N 1
ATOM 812 C CA . THR A 1 105 ? 0.496 13.720 -19.284 1.00 54.41 105 THR A CA 1
ATOM 813 C C . THR A 1 105 ? 1.956 14.146 -19.082 1.00 54.41 105 THR A C 1
ATOM 815 O O . THR A 1 105 ? 2.209 15.326 -18.848 1.00 54.41 105 THR A O 1
ATOM 818 N N . THR A 1 106 ? 2.914 13.215 -19.140 1.00 48.69 106 THR A N 1
ATOM 819 C CA . THR A 1 106 ? 4.356 13.537 -19.123 1.00 48.69 106 THR A CA 1
ATOM 820 C C . THR A 1 106 ? 4.859 14.029 -20.467 1.00 48.69 106 THR A C 1
ATOM 822 O O . THR A 1 106 ? 4.598 13.316 -21.463 1.00 48.69 106 THR A O 1
#

Secondary structure (DSSP, 8-state):
--HHHHHHHHHHTT-SEEEEEEET--HHHHHHHHHHHHH-TTT-EEEEEEEEE-SS-EEEEES-SS---TT-SSS--HHHHHHHHHHHHHTT-EEEE--HHHHS--

Foldseek 3Di:
DALVVVVVVCLVVVHAEDEDAEEQFQVRLVVNQVVCVVPPVVGHHGWTWYWDDELQFTKILTRADGGDCQRNYHDDDPVSVVVSQVVSVVRVTHIDTPDPVVSPPD

pLDDT: mean 95.34, std 9.33, range [48.69, 98.81]

Organism: NCBI:txid1440133

Radius of gyration: 14.54 Å; chains: 1; bounding box: 32×27×39 Å